Protein AF-A0A7C7NH13-F1 (afdb_monomer_lite)

pLDDT: mean 72.32, std 19.92, range [36.5, 97.0]

Radius of gyration: 30.55 Å; chains: 1; bounding box: 67×78×53 Å

Structure (mmCIF, N/CA/C/O backbone):
data_AF-A0A7C7NH13-F1
#
_entry.id   AF-A0A7C7NH13-F1
#
loop_
_atom_site.group_PDB
_atom_site.id
_atom_site.type_symbol
_atom_site.label_atom_id
_atom_site.label_alt_id
_atom_site.label_comp_id
_atom_site.label_asym_id
_atom_site.label_entity_id
_atom_site.label_seq_id
_atom_site.pdbx_PDB_ins_code
_atom_site.Cartn_x
_atom_site.Cartn_y
_atom_site.Cartn_z
_atom_site.occupancy
_atom_site.B_iso_or_equiv
_atom_site.auth_seq_id
_atom_site.auth_comp_id
_atom_site.auth_asym_id
_atom_site.auth_atom_id
_atom_site.pdbx_PDB_model_num
ATOM 1 N N . GLY A 1 1 ? 11.346 10.036 10.350 1.00 88.94 1 GLY A N 1
ATOM 2 C CA . GLY A 1 1 ? 11.078 9.167 11.516 1.00 88.94 1 GLY A CA 1
ATOM 3 C C . GLY A 1 1 ? 9.656 9.292 12.042 1.00 88.94 1 GLY A C 1
ATOM 4 O O . GLY A 1 1 ? 8.893 8.341 11.939 1.00 88.94 1 GLY A O 1
ATOM 5 N N . TYR A 1 2 ? 9.277 10.450 12.593 1.00 95.44 2 TYR A N 1
ATOM 6 C CA . TYR A 1 2 ? 7.991 10.610 13.291 1.00 95.44 2 TYR A CA 1
ATOM 7 C C . TYR A 1 2 ? 6.755 10.335 12.416 1.00 95.44 2 TYR A C 1
ATOM 9 O O . TYR A 1 2 ? 5.862 9.599 12.828 1.00 95.44 2 TYR A O 1
ATOM 17 N N . MET A 1 3 ? 6.738 10.857 11.184 1.00 96.38 3 MET A N 1
ATOM 18 C CA . MET A 1 3 ? 5.646 10.627 10.229 1.00 96.38 3 MET A CA 1
ATOM 19 C C . MET A 1 3 ? 5.489 9.142 9.884 1.00 96.38 3 MET A C 1
ATOM 21 O O . MET A 1 3 ? 4.394 8.603 9.987 1.00 96.38 3 MET A O 1
ATOM 25 N N . GLN A 1 4 ? 6.594 8.465 9.559 1.00 96.12 4 GLN A N 1
ATOM 26 C CA . GLN A 1 4 ? 6.583 7.036 9.252 1.00 96.12 4 GLN A CA 1
ATOM 27 C C . GLN A 1 4 ? 6.022 6.220 10.422 1.00 96.12 4 GLN A C 1
ATOM 29 O O . GLN A 1 4 ? 5.165 5.377 10.209 1.00 96.12 4 GLN A O 1
ATOM 34 N N . ARG A 1 5 ? 6.426 6.505 11.668 1.00 96.75 5 ARG A N 1
ATOM 35 C CA . ARG A 1 5 ? 5.900 5.793 12.845 1.00 96.75 5 ARG A CA 1
ATOM 36 C C . ARG A 1 5 ? 4.403 6.020 13.054 1.00 96.75 5 ARG A C 1
ATOM 38 O O . ARG A 1 5 ? 3.702 5.097 13.448 1.00 96.75 5 ARG A O 1
ATOM 45 N N . ARG A 1 6 ? 3.905 7.228 12.768 1.00 97.00 6 ARG A N 1
ATOM 46 C CA . ARG A 1 6 ? 2.463 7.510 12.802 1.00 97.00 6 ARG A CA 1
ATOM 47 C C . ARG A 1 6 ? 1.699 6.705 11.755 1.00 97.00 6 ARG A C 1
ATOM 49 O O . ARG A 1 6 ? 0.663 6.144 12.086 1.00 97.00 6 ARG A O 1
ATOM 56 N N . LEU A 1 7 ? 2.225 6.630 10.533 1.00 94.38 7 LEU A N 1
ATOM 57 C CA . LEU A 1 7 ? 1.617 5.850 9.455 1.00 94.38 7 LEU A CA 1
ATOM 58 C C . LEU A 1 7 ? 1.656 4.349 9.755 1.00 94.38 7 LEU A C 1
ATOM 60 O O . LEU A 1 7 ? 0.635 3.689 9.614 1.00 94.38 7 LEU A O 1
ATOM 64 N N . ILE A 1 8 ? 2.784 3.839 10.257 1.00 94.50 8 ILE A N 1
ATOM 65 C CA . ILE A 1 8 ? 2.921 2.438 10.677 1.00 94.50 8 ILE A CA 1
ATOM 66 C C . ILE A 1 8 ? 1.864 2.101 11.728 1.00 94.50 8 ILE A C 1
ATOM 68 O O . ILE A 1 8 ? 1.069 1.198 11.510 1.00 94.50 8 ILE A O 1
ATOM 72 N N . ASN A 1 9 ? 1.780 2.871 12.817 1.00 92.62 9 ASN A N 1
ATOM 73 C CA . ASN A 1 9 ? 0.815 2.602 13.886 1.00 92.62 9 ASN A CA 1
ATOM 74 C C . ASN A 1 9 ? -0.650 2.677 13.419 1.00 92.62 9 ASN A C 1
ATOM 76 O O . ASN A 1 9 ? -1.509 2.047 14.025 1.00 92.62 9 ASN A O 1
ATOM 80 N N . ALA A 1 10 ? -0.952 3.469 12.387 1.00 90.69 10 ALA A N 1
ATOM 81 C CA . ALA A 1 10 ? -2.298 3.571 11.827 1.00 90.69 10 ALA A CA 1
ATOM 82 C C . ALA A 1 10 ? -2.637 2.420 10.860 1.00 90.69 10 ALA A C 1
ATOM 84 O O . ALA A 1 10 ? -3.810 2.089 10.703 1.00 90.69 10 ALA A O 1
ATOM 85 N N . MET A 1 11 ? -1.630 1.837 10.201 1.00 91.06 11 MET A N 1
ATOM 86 C CA . MET A 1 11 ? -1.792 0.798 9.175 1.00 91.06 11 MET A CA 1
ATOM 87 C C . MET A 1 11 ? -1.552 -0.628 9.686 1.00 91.06 11 MET A C 1
ATOM 89 O O . MET A 1 11 ? -1.929 -1.570 8.999 1.00 91.06 11 MET A O 1
ATOM 93 N N . ASP A 1 12 ? -0.963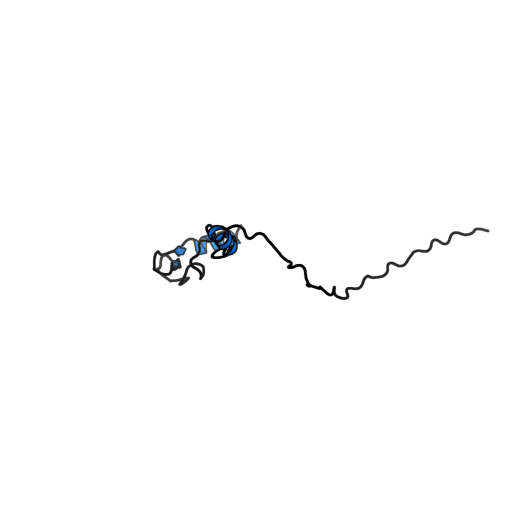 -0.793 10.872 1.00 93.62 12 ASP A N 1
ATOM 94 C CA . ASP A 1 12 ? -0.597 -2.091 11.467 1.00 93.62 12 ASP A CA 1
ATOM 95 C C . ASP A 1 12 ? -1.784 -3.064 11.602 1.00 93.62 12 ASP A C 1
ATOM 97 O O . ASP A 1 12 ? -1.638 -4.276 11.492 1.00 93.62 12 ASP A O 1
ATOM 101 N N . ASP A 1 13 ? -2.987 -2.521 11.780 1.00 92.94 13 ASP A N 1
ATOM 102 C CA . ASP A 1 13 ? -4.209 -3.299 11.988 1.00 92.94 13 ASP A CA 1
ATOM 103 C C . ASP A 1 13 ? -4.908 -3.738 10.685 1.00 92.94 13 ASP A C 1
ATOM 105 O O . ASP A 1 13 ? -5.969 -4.365 10.707 1.00 92.94 13 ASP A O 1
ATOM 109 N N . LEU A 1 14 ? -4.360 -3.372 9.523 1.00 91.75 14 LEU A N 1
ATOM 110 C CA . LEU A 1 14 ? -4.962 -3.676 8.228 1.00 91.75 14 LEU A CA 1
ATOM 111 C C . LEU A 1 14 ? -4.525 -5.052 7.728 1.00 91.75 14 LEU A C 1
ATOM 113 O O . LEU A 1 14 ? -3.335 -5.351 7.619 1.00 91.75 14 LEU A O 1
ATOM 117 N N . LYS A 1 15 ? -5.499 -5.882 7.343 1.00 91.50 15 LYS A N 1
ATOM 118 C CA . LYS A 1 15 ? -5.253 -7.226 6.813 1.00 91.50 15 LYS A CA 1
ATOM 119 C C . LYS A 1 15 ? -6.043 -7.494 5.538 1.00 91.50 15 LYS A C 1
ATOM 121 O O . LYS A 1 15 ? -7.195 -7.085 5.405 1.00 91.50 15 LYS A O 1
ATOM 126 N N . VAL A 1 16 ? -5.423 -8.237 4.621 1.00 91.06 16 VAL A N 1
ATOM 127 C CA . VAL A 1 16 ? -6.074 -8.765 3.415 1.00 91.06 16 VAL A CA 1
ATOM 128 C C . VAL A 1 16 ? -6.827 -10.045 3.766 1.00 91.06 16 VAL A C 1
ATOM 130 O O . VAL A 1 16 ? -6.245 -11.011 4.275 1.00 91.06 16 VAL A O 1
ATOM 133 N N . PHE A 1 17 ? -8.124 -10.061 3.483 1.00 89.19 17 PHE A N 1
ATOM 134 C CA . PHE A 1 17 ? -8.975 -11.229 3.659 1.00 89.19 17 PHE A CA 1
ATOM 135 C C . PHE A 1 17 ? -9.020 -12.046 2.373 1.00 89.19 17 PHE A C 1
ATOM 137 O O . PHE A 1 17 ? -9.036 -11.510 1.271 1.00 89.19 17 PHE A O 1
ATOM 144 N N . ARG A 1 18 ? -9.055 -13.374 2.510 1.00 83.44 18 ARG A N 1
ATOM 145 C CA . ARG A 1 18 ? -9.195 -14.299 1.376 1.00 83.44 18 ARG A CA 1
ATOM 146 C C . ARG A 1 18 ? -10.663 -14.452 0.983 1.00 83.44 18 ARG A C 1
ATOM 148 O O . ARG A 1 18 ? -11.213 -15.547 1.042 1.00 83.44 18 ARG A O 1
ATOM 155 N N . ASP A 1 19 ? -11.300 -13.341 0.636 1.00 85.38 19 ASP A N 1
ATOM 156 C CA . ASP A 1 19 ? -12.571 -13.351 -0.081 1.00 85.38 19 ASP A CA 1
ATOM 157 C C . ASP A 1 19 ? -12.325 -13.264 -1.597 1.00 85.38 19 ASP A C 1
ATOM 159 O O . ASP A 1 19 ? -11.187 -13.144 -2.052 1.00 85.38 19 ASP A O 1
ATOM 163 N N . GLY A 1 20 ? -13.387 -13.362 -2.401 1.00 80.56 20 GLY A N 1
ATOM 164 C CA . GLY A 1 20 ? -13.258 -13.380 -3.862 1.00 80.56 20 GLY A CA 1
ATOM 165 C C . GLY A 1 20 ? -12.594 -12.132 -4.462 1.00 80.56 20 GLY A C 1
ATOM 166 O O . GLY A 1 20 ? -12.084 -12.212 -5.574 1.00 80.56 20 GLY A O 1
ATOM 167 N N . LYS A 1 21 ? -12.583 -10.996 -3.746 1.00 79.38 21 LYS A N 1
ATOM 168 C CA . LYS A 1 21 ? -12.005 -9.723 -4.211 1.00 79.38 21 LYS A CA 1
ATOM 169 C C . LYS A 1 21 ? -10.754 -9.284 -3.441 1.00 79.38 21 LYS A C 1
ATOM 171 O O . LYS A 1 21 ? -10.238 -8.207 -3.719 1.00 79.38 21 LYS A O 1
ATOM 176 N N . LEU A 1 22 ? -10.239 -10.104 -2.521 1.00 87.38 22 LEU A N 1
ATOM 177 C CA . LEU A 1 22 ? -9.106 -9.770 -1.652 1.00 87.38 22 LEU A CA 1
ATOM 178 C C . LEU A 1 22 ? -9.317 -8.440 -0.902 1.00 87.38 22 LEU A C 1
ATOM 180 O O . LEU A 1 22 ? -8.497 -7.530 -0.996 1.00 87.38 22 LEU A O 1
ATOM 184 N N . SER A 1 23 ? -10.435 -8.286 -0.189 1.00 91.25 23 SER A N 1
ATOM 185 C CA . SER A 1 23 ? -10.732 -7.036 0.527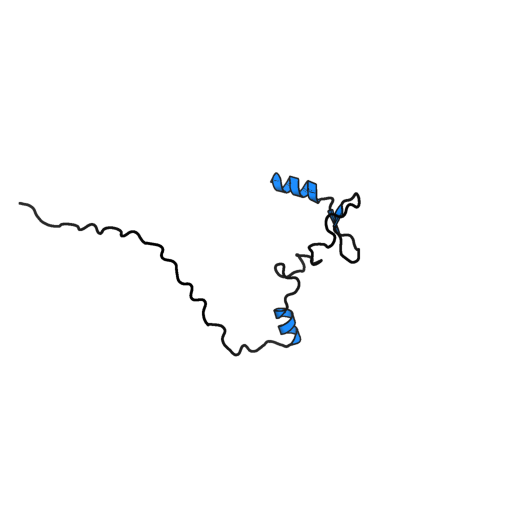 1.00 91.25 23 SER A CA 1
ATOM 186 C C . SER A 1 23 ? -9.760 -6.763 1.683 1.00 91.25 23 SER A C 1
ATOM 188 O O . SER A 1 23 ? -9.283 -7.680 2.361 1.00 91.25 23 SER A O 1
ATOM 190 N N . VAL A 1 24 ? -9.480 -5.481 1.932 1.00 92.12 24 VAL A N 1
ATOM 191 C CA . VAL A 1 24 ? -8.671 -5.028 3.075 1.00 92.12 24 VAL A CA 1
ATOM 192 C C . VAL A 1 24 ? -9.603 -4.585 4.188 1.00 92.12 24 VAL A C 1
ATOM 194 O O . VAL A 1 24 ? -10.432 -3.686 3.995 1.00 92.12 24 VAL A O 1
ATOM 197 N N . ARG A 1 25 ? -9.452 -5.195 5.365 1.00 94.12 25 ARG A N 1
ATOM 198 C CA . ARG A 1 25 ? -10.270 -4.887 6.541 1.00 94.12 25 ARG A CA 1
ATOM 199 C C . ARG A 1 25 ? -9.406 -4.647 7.771 1.00 94.12 25 ARG A C 1
ATOM 201 O O . ARG A 1 25 ? -8.284 -5.139 7.865 1.00 94.12 25 ARG A O 1
ATOM 208 N N . ASN A 1 26 ? -9.957 -3.868 8.690 1.00 92.75 26 ASN A N 1
ATOM 209 C CA . ASN A 1 26 ? -9.428 -3.648 10.036 1.00 92.75 26 ASN A CA 1
ATOM 210 C C . ASN A 1 26 ? -9.842 -4.814 10.971 1.00 92.75 26 ASN A C 1
ATOM 212 O O . ASN A 1 26 ? -10.755 -5.573 10.632 1.00 92.75 26 ASN A O 1
ATOM 216 N N . THR A 1 27 ? -9.239 -4.950 12.157 1.00 90.00 27 THR A N 1
ATOM 217 C CA . THR A 1 27 ? -9.617 -5.963 13.166 1.00 90.00 27 THR A CA 1
ATOM 218 C C . THR A 1 27 ? -11.074 -5.857 13.641 1.00 90.00 27 THR A C 1
ATOM 220 O O . THR A 1 27 ? -11.669 -6.857 14.033 1.00 90.00 27 THR A O 1
ATOM 223 N N . ALA A 1 28 ? -11.701 -4.681 13.534 1.00 91.25 28 ALA A N 1
ATOM 224 C CA . ALA A 1 28 ? -13.136 -4.485 13.766 1.00 91.25 28 ALA A CA 1
ATOM 225 C C . ALA A 1 28 ? -14.034 -4.891 12.569 1.00 91.25 28 ALA A C 1
ATOM 227 O O . ALA A 1 28 ? -15.187 -4.468 12.505 1.00 91.25 28 ALA A O 1
ATOM 228 N N . ASP A 1 29 ? -13.492 -5.635 11.596 1.00 87.50 29 ASP A N 1
ATOM 229 C CA . ASP A 1 29 ? -14.138 -6.103 10.353 1.00 87.50 29 ASP A CA 1
ATOM 230 C C . ASP A 1 29 ? -14.734 -4.981 9.477 1.00 87.50 29 ASP A C 1
ATOM 232 O O . ASP A 1 29 ? -15.591 -5.194 8.619 1.00 87.50 29 ASP A O 1
ATOM 236 N N . ARG A 1 30 ? -14.255 -3.745 9.658 1.00 91.25 30 ARG A N 1
ATOM 237 C CA . ARG A 1 30 ? -14.603 -2.628 8.773 1.00 91.25 30 ARG A CA 1
ATOM 238 C C . ARG A 1 30 ? -13.807 -2.729 7.481 1.00 91.25 30 ARG A C 1
ATOM 240 O O . ARG A 1 30 ? -12.578 -2.801 7.516 1.00 91.25 30 ARG A O 1
ATOM 247 N N . ILE A 1 31 ? -14.513 -2.679 6.354 1.00 91.19 31 ILE A N 1
ATOM 248 C CA . ILE A 1 31 ? -13.920 -2.682 5.014 1.00 91.19 31 ILE A CA 1
ATOM 249 C C . ILE A 1 31 ? -13.319 -1.304 4.734 1.00 91.19 31 ILE A C 1
ATOM 251 O O . ILE A 1 31 ? -14.030 -0.300 4.746 1.00 91.19 31 ILE A O 1
ATOM 255 N N . ILE A 1 32 ? -12.011 -1.271 4.477 1.00 91.50 32 ILE A N 1
ATOM 256 C CA . ILE A 1 32 ? -11.277 -0.059 4.088 1.00 91.50 32 ILE A CA 1
ATOM 257 C C . ILE A 1 32 ? -11.127 0.002 2.566 1.00 91.50 32 ILE A C 1
ATOM 259 O O . ILE A 1 32 ? -11.264 1.068 1.974 1.00 91.50 32 ILE A O 1
ATOM 263 N N . GLN A 1 33 ? -10.892 -1.151 1.929 1.00 91.56 33 GLN A N 1
ATOM 264 C CA . GLN A 1 33 ? -10.865 -1.302 0.474 1.00 91.56 33 GLN A CA 1
ATOM 265 C C . GLN A 1 33 ? -11.636 -2.557 0.066 1.00 91.56 33 GLN A C 1
ATOM 267 O O . GLN A 1 33 ? -11.426 -3.632 0.631 1.00 91.56 33 GLN A O 1
ATOM 272 N N . 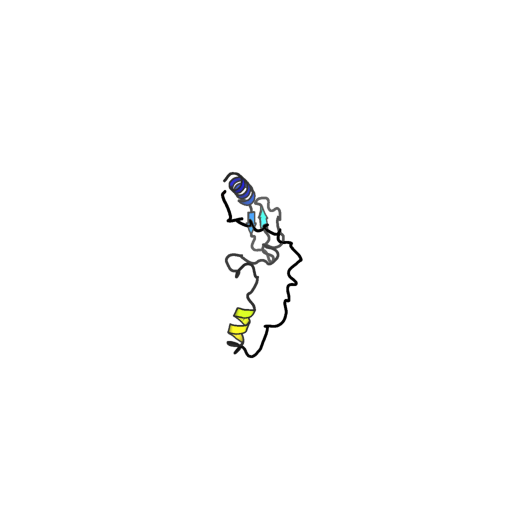PHE A 1 34 ? -12.507 -2.434 -0.937 1.00 90.12 34 PHE A N 1
ATOM 273 C CA . PHE A 1 34 ? -13.277 -3.566 -1.468 1.00 90.12 34 PHE A CA 1
ATOM 274 C C . PHE A 1 34 ? -12.422 -4.553 -2.265 1.00 90.12 34 PHE A C 1
ATOM 276 O O . PHE A 1 34 ? -12.737 -5.740 -2.295 1.00 90.12 34 PHE A O 1
ATOM 283 N N . GLN A 1 35 ? -11.364 -4.057 -2.903 1.00 89.12 35 GLN A N 1
ATOM 284 C CA . GLN A 1 35 ? -10.410 -4.838 -3.673 1.00 89.12 35 GLN A CA 1
ATOM 285 C C . GLN A 1 35 ? -9.011 -4.303 -3.379 1.00 89.12 35 GLN A C 1
ATOM 287 O O . GLN A 1 35 ? -8.784 -3.097 -3.490 1.00 89.12 35 GLN A O 1
ATOM 292 N N . TYR A 1 36 ? -8.101 -5.180 -2.956 1.00 88.75 36 TYR A N 1
ATOM 293 C CA . TYR A 1 36 ? -6.714 -4.812 -2.679 1.00 88.75 36 TYR A CA 1
ATOM 294 C C . TYR A 1 36 ? -6.078 -4.153 -3.906 1.00 88.75 36 TYR A C 1
ATOM 296 O O . TYR A 1 36 ? -6.106 -4.742 -4.978 1.00 88.75 36 TYR A O 1
ATOM 304 N N . GLY A 1 37 ? -5.539 -2.941 -3.766 1.00 86.12 37 GLY A N 1
ATOM 305 C CA . GLY A 1 37 ? -4.831 -2.257 -4.859 1.00 86.12 37 GLY A CA 1
ATOM 306 C C . GLY A 1 37 ? -5.689 -1.890 -6.078 1.00 86.12 37 GLY A C 1
ATOM 307 O O . GLY A 1 37 ? -5.131 -1.490 -7.088 1.00 86.12 37 GLY A O 1
ATOM 308 N N . GLU A 1 38 ? -7.020 -2.028 -6.002 1.00 84.38 38 GLU A N 1
ATOM 309 C CA . GLU A 1 38 ? -7.979 -1.941 -7.127 1.00 84.38 38 GLU A CA 1
ATOM 310 C C . GLU A 1 38 ? -7.831 -3.038 -8.200 1.00 84.38 38 GLU A C 1
ATOM 312 O O . GLU A 1 38 ? -8.825 -3.434 -8.808 1.00 84.38 38 GLU A O 1
ATOM 317 N N . ASP A 1 39 ? -6.633 -3.593 -8.371 1.00 83.94 39 ASP A N 1
ATOM 318 C CA . ASP A 1 39 ? -6.293 -4.642 -9.333 1.00 83.94 39 ASP A CA 1
ATOM 319 C C . ASP A 1 39 ? -6.081 -6.031 -8.694 1.00 83.94 39 ASP A C 1
ATOM 321 O O . ASP A 1 39 ? -6.088 -7.051 -9.386 1.00 83.94 39 ASP A O 1
ATOM 325 N N . GLY A 1 40 ? -5.948 -6.106 -7.368 1.00 81.94 40 GLY A N 1
ATOM 326 C CA . GLY A 1 40 ? -5.670 -7.334 -6.622 1.00 81.94 40 GLY A CA 1
ATOM 327 C C . GLY A 1 40 ? -4.217 -7.801 -6.711 1.00 81.94 40 GLY A C 1
ATOM 328 O O . GLY A 1 40 ? -3.942 -8.963 -6.397 1.00 81.94 40 GLY A O 1
ATOM 329 N N . ILE A 1 41 ? -3.295 -6.945 -7.158 1.00 82.75 41 ILE A N 1
ATOM 330 C CA . ILE A 1 41 ? -1.944 -7.357 -7.539 1.00 82.75 41 ILE A CA 1
ATOM 331 C C . ILE A 1 41 ? -0.952 -7.015 -6.442 1.00 82.75 41 ILE A C 1
ATOM 333 O O . ILE A 1 41 ? -0.863 -5.897 -5.949 1.00 82.75 41 ILE A O 1
ATOM 337 N N . ASP A 1 42 ? -0.170 -8.018 -6.061 1.00 83.44 42 ASP A N 1
ATOM 338 C CA . ASP A 1 42 ? 0.926 -7.841 -5.123 1.00 83.44 42 ASP A CA 1
ATOM 339 C C . ASP A 1 42 ? 2.074 -7.081 -5.817 1.00 83.44 42 ASP A C 1
ATOM 341 O O . ASP A 1 42 ? 2.661 -7.613 -6.769 1.00 83.44 42 ASP A O 1
ATOM 345 N N . PRO A 1 43 ? 2.438 -5.870 -5.354 1.00 82.88 43 PRO A N 1
ATOM 346 C CA . PRO A 1 43 ? 3.486 -5.066 -5.977 1.00 82.88 43 PRO A CA 1
ATOM 347 C C . PRO A 1 43 ? 4.853 -5.759 -5.960 1.00 82.88 43 PRO A C 1
ATOM 349 O O . PRO A 1 43 ? 5.683 -5.477 -6.818 1.00 82.88 43 PRO A O 1
ATOM 352 N N . THR A 1 44 ? 5.092 -6.697 -5.033 1.00 83.62 44 THR A N 1
ATOM 353 C CA . THR A 1 44 ? 6.340 -7.482 -4.995 1.00 83.62 44 THR A CA 1
ATOM 354 C C . THR A 1 44 ? 6.405 -8.551 -6.086 1.00 83.62 44 THR A C 1
ATOM 356 O O . THR A 1 44 ? 7.487 -9.018 -6.438 1.00 83.62 44 THR A O 1
ATOM 359 N N . ARG A 1 45 ? 5.245 -8.939 -6.632 1.00 79.81 45 ARG A N 1
ATOM 360 C CA . ARG A 1 45 ? 5.105 -9.921 -7.716 1.00 79.81 45 ARG A CA 1
ATOM 361 C C . ARG A 1 45 ? 4.842 -9.272 -9.075 1.00 79.81 45 ARG A C 1
ATOM 363 O O . ARG A 1 45 ? 4.951 -9.950 -10.095 1.00 79.81 45 ARG A O 1
ATOM 370 N N . SER A 1 46 ? 4.483 -7.992 -9.084 1.00 78.06 46 SER A N 1
ATOM 371 C CA . SER A 1 46 ? 4.325 -7.165 -10.278 1.00 78.06 46 SER A CA 1
ATOM 372 C C . SER A 1 46 ? 5.682 -6.704 -10.819 1.00 78.06 46 SER A C 1
ATOM 374 O O . SER A 1 46 ? 6.659 -6.561 -10.083 1.00 78.06 46 SER A O 1
ATOM 376 N N . VAL A 1 47 ? 5.742 -6.435 -12.126 1.00 75.25 47 VAL A N 1
ATOM 377 C CA . VAL A 1 47 ? 6.893 -5.777 -12.749 1.00 75.25 47 VAL A CA 1
ATOM 378 C C . VAL A 1 47 ? 6.608 -4.279 -12.810 1.00 75.25 47 VAL A C 1
ATOM 380 O O . VAL A 1 47 ? 5.808 -3.829 -13.625 1.00 75.25 47 VAL A O 1
ATOM 383 N N . HIS A 1 48 ? 7.274 -3.507 -11.950 1.00 73.56 48 HIS A N 1
ATOM 384 C CA . HIS A 1 48 ? 7.238 -2.036 -11.948 1.00 73.56 48 HIS A CA 1
ATOM 385 C C . HIS A 1 48 ? 5.831 -1.414 -11.794 1.00 73.56 48 HIS A C 1
ATOM 387 O O . HIS A 1 48 ? 5.569 -0.332 -12.311 1.00 73.56 48 HIS A O 1
ATOM 393 N N . GLY A 1 49 ? 4.915 -2.093 -11.095 1.00 66.81 49 GLY A N 1
ATOM 394 C CA . GLY A 1 49 ? 3.541 -1.619 -10.887 1.00 66.81 49 GLY A CA 1
ATOM 395 C C . GLY A 1 49 ? 2.592 -1.907 -12.053 1.00 66.81 49 GLY A C 1
ATOM 396 O O . GLY A 1 49 ? 1.412 -1.585 -11.962 1.00 66.81 49 GLY A O 1
ATOM 397 N N . ALA A 1 50 ? 3.069 -2.538 -13.132 1.00 71.50 50 ALA A N 1
ATOM 398 C CA . ALA A 1 50 ? 2.198 -3.035 -14.185 1.00 71.50 50 ALA A CA 1
ATOM 399 C C . ALA A 1 50 ? 1.594 -4.391 -13.772 1.00 71.50 50 ALA A C 1
ATOM 401 O O . ALA A 1 50 ? 2.335 -5.280 -13.326 1.00 71.50 50 ALA A O 1
ATOM 402 N N . PRO A 1 51 ? 0.279 -4.598 -13.966 1.00 70.38 51 PRO A N 1
ATOM 403 C CA . PRO A 1 51 ? -0.389 -5.856 -13.656 1.00 70.38 51 PRO A CA 1
ATOM 404 C C . PRO A 1 51 ? 0.285 -7.080 -14.269 1.00 70.38 51 PRO A C 1
ATOM 406 O O . PRO A 1 51 ? 0.462 -8.121 -13.638 1.00 70.38 51 PRO A O 1
ATOM 409 N N . VAL A 1 52 ? 0.647 -6.932 -15.542 1.00 75.25 52 VAL A N 1
ATOM 410 C CA . VAL A 1 52 ? 1.163 -7.977 -16.410 1.00 75.25 52 VAL A CA 1
ATOM 411 C C . VAL A 1 52 ? 2.052 -7.304 -17.451 1.00 75.25 52 VAL A C 1
ATOM 413 O O . VAL A 1 52 ? 1.638 -6.336 -18.085 1.00 75.25 52 VAL A O 1
ATOM 416 N N . ASN 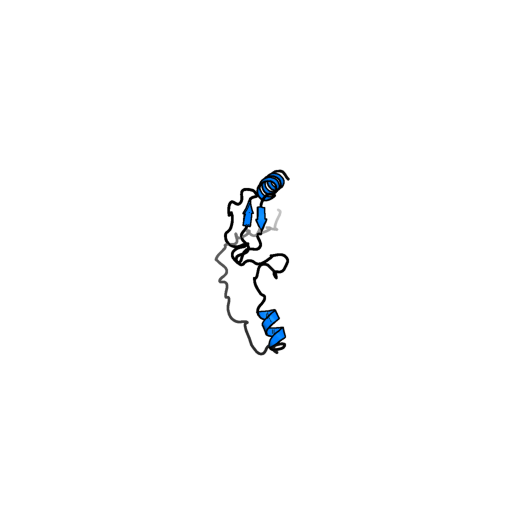A 1 53 ? 3.262 -7.824 -17.657 1.00 78.12 53 ASN A N 1
ATOM 417 C CA . ASN A 1 53 ? 4.110 -7.393 -18.764 1.00 78.12 53 ASN A CA 1
ATOM 418 C C . ASN A 1 53 ? 3.743 -8.198 -20.021 1.00 78.12 53 ASN A C 1
ATOM 420 O O . ASN A 1 53 ? 4.156 -9.350 -20.177 1.00 78.12 53 ASN A O 1
ATOM 424 N N . VAL A 1 54 ? 2.919 -7.599 -20.881 1.00 81.44 54 VAL A N 1
ATOM 425 C CA . VAL A 1 54 ? 2.433 -8.218 -22.123 1.00 81.44 54 VAL A CA 1
ATOM 426 C C . VAL A 1 54 ? 3.542 -8.461 -23.138 1.00 81.44 54 VAL A C 1
ATOM 428 O O . VAL A 1 54 ? 3.479 -9.479 -23.816 1.00 81.44 54 VAL A O 1
ATOM 431 N N . ASP A 1 55 ? 4.568 -7.613 -23.200 1.00 81.00 55 ASP A N 1
ATOM 432 C CA . ASP A 1 55 ? 5.673 -7.766 -24.154 1.00 81.00 55 ASP A CA 1
ATOM 433 C C . ASP A 1 55 ? 6.489 -9.021 -23.838 1.00 81.00 55 ASP A C 1
ATOM 435 O O . ASP A 1 55 ? 6.704 -9.869 -24.699 1.00 81.00 55 ASP A O 1
ATOM 439 N N . VAL A 1 56 ? 6.817 -9.230 -22.558 1.00 81.25 56 VAL A N 1
ATOM 440 C CA . VAL A 1 56 ? 7.526 -10.438 -22.104 1.00 81.25 56 VAL A CA 1
ATOM 441 C C . VAL A 1 56 ? 6.706 -11.702 -22.362 1.00 81.25 56 VAL A C 1
ATOM 443 O O . VAL A 1 56 ? 7.265 -12.756 -22.666 1.00 81.25 56 VAL A O 1
ATOM 446 N N . ILE A 1 57 ? 5.382 -11.637 -22.206 1.00 82.06 57 ILE A N 1
ATOM 447 C CA . ILE A 1 57 ? 4.509 -12.783 -22.487 1.00 82.06 57 ILE A CA 1
ATOM 448 C C . ILE A 1 57 ? 4.411 -13.020 -23.994 1.00 82.06 57 ILE A C 1
ATOM 450 O O . ILE A 1 57 ? 4.511 -14.167 -24.427 1.00 82.06 57 ILE A O 1
ATOM 454 N N . ALA A 1 58 ? 4.255 -11.962 -24.788 1.00 82.88 58 ALA A N 1
ATOM 455 C CA . ALA A 1 58 ? 4.189 -12.041 -26.239 1.00 82.88 58 ALA A CA 1
ATOM 456 C C . ALA A 1 58 ? 5.480 -12.628 -26.813 1.00 82.88 58 ALA A C 1
ATOM 458 O O . ALA A 1 58 ? 5.402 -13.557 -27.607 1.00 82.88 58 ALA A O 1
ATOM 459 N N . ASP A 1 59 ? 6.645 -12.188 -26.344 1.00 84.38 59 ASP A N 1
ATOM 460 C CA . ASP A 1 59 ? 7.942 -12.709 -26.785 1.00 84.38 59 ASP A CA 1
ATOM 461 C C . ASP A 1 59 ? 8.153 -14.172 -26.366 1.00 84.38 59 ASP A C 1
ATOM 463 O O . ASP A 1 59 ? 8.702 -14.969 -27.127 1.00 84.38 59 ASP A O 1
ATOM 467 N N . LYS A 1 60 ? 7.673 -14.571 -25.177 1.00 81.19 60 LYS A N 1
ATOM 468 C CA . LYS A 1 60 ? 7.726 -15.974 -24.724 1.00 81.19 60 LYS A CA 1
ATOM 469 C C . LYS A 1 60 ? 6.817 -16.903 -25.527 1.00 81.19 60 LYS A C 1
ATOM 471 O O . LYS A 1 60 ? 7.165 -18.067 -25.702 1.00 81.19 60 LYS A O 1
ATOM 476 N N . VAL A 1 61 ? 5.643 -16.427 -25.943 1.00 85.69 61 VAL A N 1
ATOM 477 C CA . VAL A 1 61 ? 4.634 -17.244 -26.641 1.00 85.69 61 VAL A CA 1
ATOM 478 C C . VAL A 1 61 ? 4.863 -17.253 -28.152 1.00 85.69 61 VAL A C 1
ATOM 480 O O . VAL A 1 61 ? 4.733 -18.300 -28.779 1.00 85.69 61 VAL A O 1
ATOM 483 N N . LEU A 1 62 ? 5.190 -16.100 -28.736 1.00 82.19 62 LEU A N 1
ATOM 484 C CA . LEU A 1 62 ? 5.340 -15.908 -30.179 1.00 82.19 62 LEU A CA 1
ATOM 485 C C . LEU A 1 62 ? 6.785 -16.128 -30.663 1.00 82.19 62 LEU A C 1
ATOM 487 O O . LEU A 1 62 ? 6.998 -16.336 -31.854 1.00 82.19 62 LEU A O 1
ATOM 491 N N . GLY A 1 63 ? 7.762 -16.122 -29.751 1.00 74.69 63 GLY A N 1
ATOM 492 C CA . GLY A 1 63 ? 9.186 -16.101 -30.077 1.00 74.69 63 GLY A CA 1
ATOM 493 C C . GLY A 1 63 ? 9.698 -14.673 -30.310 1.00 74.69 63 GLY A C 1
ATOM 494 O O . GLY A 1 63 ? 8.894 -13.757 -30.510 1.00 74.69 63 GLY A O 1
ATOM 495 N N . PRO A 1 64 ? 11.027 -14.453 -30.262 1.00 69.62 64 PRO A N 1
ATOM 496 C CA . PRO A 1 64 ? 11.609 -13.135 -30.479 1.00 69.62 64 PRO A CA 1
ATOM 497 C C . PRO A 1 64 ? 11.203 -12.622 -31.860 1.00 69.62 64 PRO A C 1
ATOM 499 O O . PRO A 1 64 ? 11.489 -13.247 -32.881 1.00 69.62 64 PRO A O 1
ATOM 502 N N . LYS A 1 65 ? 10.514 -11.480 -31.889 1.00 61.12 65 LYS A N 1
ATOM 503 C CA . LYS A 1 65 ? 10.271 -10.755 -33.132 1.00 61.12 65 LYS A CA 1
ATOM 504 C C . LYS A 1 65 ? 11.605 -10.194 -33.607 1.00 61.12 65 LYS A C 1
ATOM 506 O O . LYS A 1 65 ? 12.140 -9.278 -32.986 1.00 61.12 65 LYS A O 1
ATOM 511 N N . ASP A 1 66 ? 12.122 -10.717 -34.713 1.00 60.97 66 ASP A N 1
ATOM 512 C CA . ASP A 1 66 ? 13.159 -10.028 -35.472 1.00 60.97 66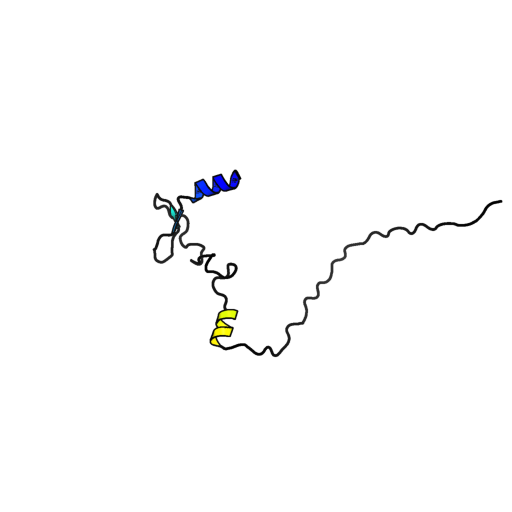 ASP A CA 1
ATOM 513 C C . ASP A 1 66 ? 12.608 -8.649 -35.858 1.00 60.97 66 ASP A C 1
ATOM 515 O O . ASP A 1 66 ? 11.630 -8.524 -36.598 1.00 60.97 66 ASP A O 1
ATOM 519 N N . VAL A 1 67 ? 13.179 -7.602 -35.264 1.00 59.94 67 VAL A N 1
ATOM 520 C CA . VAL A 1 67 ? 12.729 -6.221 -35.438 1.00 59.94 67 VAL A CA 1
ATOM 521 C C . VAL A 1 67 ? 13.089 -5.768 -36.849 1.00 59.94 67 VAL A C 1
ATOM 523 O O . VAL A 1 67 ? 14.173 -5.241 -37.089 1.00 59.94 67 VAL A O 1
ATOM 526 N N . THR A 1 68 ? 12.173 -5.940 -37.798 1.00 59.38 68 THR A N 1
ATOM 527 C CA . THR A 1 68 ? 12.162 -5.126 -39.012 1.00 59.38 68 THR A CA 1
ATOM 528 C C . THR A 1 68 ? 11.209 -3.950 -38.816 1.00 59.38 68 THR A C 1
ATOM 530 O O . THR A 1 68 ? 9.995 -4.134 -38.736 1.00 59.38 68 THR A O 1
ATOM 533 N N . THR A 1 69 ? 11.811 -2.756 -38.819 1.00 54.09 69 THR A N 1
ATOM 534 C CA . THR A 1 69 ? 11.264 -1.484 -39.328 1.00 54.09 69 THR A CA 1
ATOM 535 C C . THR A 1 69 ? 10.735 -0.456 -38.306 1.00 54.09 69 THR A C 1
ATOM 537 O O . THR A 1 69 ? 9.661 -0.579 -37.730 1.00 54.09 69 THR A O 1
ATOM 540 N N . ASP A 1 70 ? 11.555 0.594 -38.160 1.00 53.28 70 ASP A N 1
ATOM 541 C CA . ASP A 1 70 ? 11.279 2.039 -38.062 1.00 53.28 70 ASP A CA 1
ATOM 542 C C . ASP A 1 70 ? 10.167 2.587 -37.150 1.00 53.28 70 ASP A C 1
ATOM 544 O O . ASP A 1 70 ? 9.028 2.784 -37.559 1.00 53.28 70 ASP A O 1
ATOM 548 N N . TYR A 1 71 ? 10.583 3.058 -35.967 1.00 49.19 71 TYR A N 1
ATOM 549 C CA . TYR A 1 71 ? 9.875 4.061 -35.150 1.00 49.19 71 TYR A CA 1
ATOM 550 C C . TYR A 1 71 ? 10.821 5.193 -34.702 1.00 49.19 71 TYR A C 1
ATOM 552 O O . TYR A 1 71 ? 10.852 5.605 -33.545 1.00 49.19 71 TYR A O 1
ATOM 560 N N . ARG A 1 72 ? 11.627 5.722 -35.630 1.00 48.00 72 ARG A N 1
ATOM 561 C CA . ARG A 1 72 ? 12.248 7.048 -35.477 1.00 48.00 72 ARG A CA 1
ATOM 562 C C . ARG A 1 72 ? 11.592 8.017 -36.448 1.00 48.00 72 ARG A C 1
ATOM 564 O O . ARG A 1 72 ? 12.154 8.326 -37.494 1.00 48.00 72 ARG A O 1
ATOM 571 N N . LYS A 1 73 ? 10.403 8.513 -36.113 1.00 36.50 73 LYS A N 1
ATOM 572 C CA . LYS A 1 73 ? 9.918 9.748 -36.729 1.00 36.50 73 LYS A CA 1
ATOM 573 C C . LYS A 1 73 ? 9.078 10.559 -35.749 1.00 36.50 73 LYS A C 1
ATOM 575 O O . LYS A 1 73 ? 8.098 10.061 -35.209 1.00 36.50 73 LYS A O 1
ATOM 580 N N . SER A 1 74 ? 9.533 11.800 -35.575 1.00 40.09 74 SER A N 1
ATOM 581 C CA . SER A 1 74 ? 8.818 12.987 -35.096 1.00 40.09 74 SER A CA 1
ATOM 582 C C . SER A 1 74 ? 8.228 12.946 -33.684 1.00 40.09 74 SER A C 1
ATOM 584 O O . SER A 1 74 ? 7.037 12.724 -33.499 1.00 40.09 74 SER A O 1
ATOM 586 N N . PHE A 1 75 ? 9.058 13.314 -32.708 1.00 43.53 75 PHE A N 1
ATOM 587 C CA . PHE A 1 75 ? 8.673 14.362 -31.763 1.00 43.53 75 PHE A CA 1
ATOM 588 C C . PHE A 1 75 ? 9.636 15.528 -31.995 1.00 43.53 75 PHE A C 1
ATOM 590 O O . PHE A 1 75 ? 10.739 15.559 -31.456 1.00 43.53 75 PHE A O 1
ATOM 597 N N . GLU A 1 76 ? 9.251 16.434 -32.893 1.00 42.34 76 GLU A N 1
ATOM 598 C CA . GLU A 1 76 ? 9.798 17.787 -32.903 1.00 42.34 76 GLU A CA 1
ATOM 599 C C . GLU A 1 76 ? 9.334 18.433 -31.596 1.00 42.34 76 GLU A C 1
ATOM 601 O O . GLU A 1 76 ? 8.138 18.618 -31.374 1.00 42.34 76 GLU A O 1
ATOM 606 N N . ARG A 1 77 ? 10.273 18.688 -30.687 1.00 45.94 77 ARG A N 1
ATOM 607 C CA . ARG A 1 77 ? 10.062 19.660 -29.624 1.00 45.94 77 ARG A CA 1
ATOM 608 C C . ARG A 1 77 ? 10.524 20.983 -30.211 1.00 45.94 77 ARG A C 1
ATOM 610 O O . ARG A 1 77 ? 11.724 21.177 -30.377 1.00 45.94 77 ARG A O 1
ATOM 617 N N . GLU A 1 78 ? 9.574 21.837 -30.584 1.00 43.38 78 GLU A N 1
ATOM 618 C CA . GLU A 1 78 ? 9.842 23.270 -30.670 1.00 43.38 78 GLU A CA 1
ATOM 619 C C . GLU A 1 78 ? 10.382 23.670 -29.293 1.00 43.38 78 GLU A C 1
ATOM 621 O O . GLU A 1 78 ? 9.683 23.560 -28.285 1.00 43.38 78 GLU A O 1
ATOM 626 N N . GLU A 1 79 ? 11.681 23.959 -29.220 1.00 47.12 79 GLU A N 1
ATOM 627 C CA . GLU A 1 79 ? 12.269 24.512 -28.011 1.00 47.12 79 GLU A CA 1
ATOM 628 C C . GLU A 1 79 ? 11.835 25.966 -27.925 1.00 47.12 79 GLU A C 1
ATOM 630 O O . GLU A 1 79 ? 12.188 26.805 -28.754 1.00 47.12 79 GLU A 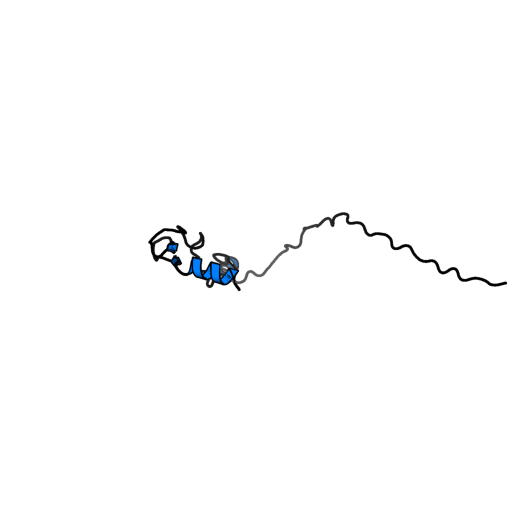O 1
ATOM 635 N N . ASP A 1 80 ? 10.989 26.181 -26.928 1.00 38.72 80 ASP A N 1
ATOM 636 C CA . ASP A 1 80 ? 10.460 27.446 -26.481 1.00 38.72 80 ASP A CA 1
ATOM 637 C C . ASP A 1 80 ? 11.547 28.528 -26.415 1.00 38.72 80 ASP A C 1
ATOM 639 O O . ASP A 1 80 ? 12.620 28.351 -25.837 1.00 38.72 80 ASP A O 1
ATOM 643 N N . ASP A 1 81 ? 11.189 29.669 -26.992 1.00 51.34 81 ASP A N 1
ATOM 644 C CA . ASP A 1 81 ? 11.763 30.996 -26.820 1.00 51.34 81 ASP A CA 1
ATOM 645 C C . ASP A 1 81 ? 12.108 31.275 -25.341 1.00 51.34 81 ASP A C 1
ATOM 647 O O . ASP A 1 81 ? 11.267 31.695 -24.544 1.00 51.34 81 ASP A O 1
ATOM 651 N N . SER A 1 82 ? 13.353 31.001 -24.942 1.00 44.34 82 SER A N 1
ATOM 652 C CA . SER A 1 82 ? 13.876 31.388 -23.632 1.00 44.34 82 SER A CA 1
ATOM 653 C C . SER A 1 82 ? 15.189 32.143 -23.807 1.00 44.34 82 SER A C 1
ATOM 655 O O . SER A 1 82 ? 16.243 31.556 -24.056 1.00 44.34 82 SER A O 1
ATOM 657 N N . GLY A 1 83 ? 15.075 33.469 -23.718 1.00 50.84 83 GLY A N 1
ATOM 658 C CA . GLY A 1 83 ? 16.125 34.442 -23.980 1.00 50.84 83 GLY A CA 1
ATOM 659 C C . GLY A 1 83 ? 17.419 34.234 -23.192 1.00 50.84 83 GLY A C 1
ATOM 660 O O . GLY A 1 83 ? 17.420 34.011 -21.981 1.00 50.84 83 GLY A O 1
ATOM 661 N N . GLY A 1 84 ? 18.532 34.383 -23.908 1.00 40.12 84 GLY A N 1
ATOM 662 C CA . GLY A 1 84 ? 19.851 34.616 -23.336 1.00 40.12 84 GLY A CA 1
ATOM 663 C C . GLY A 1 84 ? 20.119 36.117 -23.251 1.00 40.12 84 GLY A C 1
ATOM 664 O O . GLY A 1 84 ? 19.967 36.832 -24.238 1.00 40.12 84 GLY A O 1
ATOM 665 N N . TYR A 1 85 ? 20.497 36.597 -22.068 1.00 44.41 85 TYR A N 1
ATOM 666 C CA . TYR A 1 85 ? 21.039 37.941 -21.880 1.00 44.41 85 TYR A CA 1
ATOM 667 C C . TYR A 1 85 ? 22.399 38.041 -22.589 1.00 44.41 85 TYR A C 1
ATOM 669 O O . TYR A 1 85 ? 23.240 37.162 -22.408 1.00 44.41 85 TYR A O 1
ATOM 677 N N . GLU A 1 86 ? 22.621 39.093 -23.380 1.00 42.44 86 GLU A N 1
ATOM 678 C CA . GLU A 1 86 ? 23.935 39.371 -23.968 1.00 42.44 86 GLU A CA 1
ATOM 679 C C . GLU A 1 86 ? 24.915 39.820 -22.869 1.00 42.44 86 GLU A C 1
ATOM 681 O O . GLU A 1 86 ? 24.693 40.834 -22.202 1.00 42.44 86 GLU A O 1
ATOM 686 N N . GLU A 1 87 ? 26.003 39.071 -22.665 1.00 46.12 87 GLU A N 1
ATOM 687 C CA . GLU A 1 87 ? 27.181 39.585 -21.962 1.00 46.12 87 GLU A CA 1
ATOM 688 C C . GLU A 1 87 ? 27.874 40.603 -22.875 1.00 46.12 87 GLU A C 1
ATOM 690 O O . GLU A 1 87 ? 28.365 40.263 -23.950 1.00 46.12 87 GLU A O 1
ATOM 695 N N . GLY A 1 88 ? 27.884 41.870 -22.454 1.00 47.47 88 GLY A N 1
ATOM 696 C CA . GLY A 1 88 ? 28.604 42.934 -23.145 1.00 47.47 88 GLY A CA 1
ATOM 697 C C . GLY A 1 88 ? 30.109 42.670 -23.151 1.00 47.47 88 GLY A C 1
ATOM 698 O O . GLY A 1 88 ? 30.718 42.453 -22.104 1.00 47.47 88 GLY A O 1
ATOM 699 N N . GLU A 1 89 ? 30.704 42.712 -24.338 1.00 43.44 89 GLU A N 1
ATOM 700 C CA . GLU A 1 89 ? 32.142 42.575 -24.550 1.00 43.44 89 GLU A CA 1
ATOM 701 C C . GLU A 1 89 ? 32.881 43.789 -23.953 1.00 43.44 89 GLU A C 1
ATOM 703 O O . GLU A 1 89 ? 32.618 44.943 -24.306 1.00 43.44 89 GLU A O 1
ATOM 708 N N . VAL A 1 90 ? 33.801 43.541 -23.016 1.00 50.28 90 VAL A N 1
ATOM 709 C CA . VAL A 1 90 ? 34.748 44.552 -22.533 1.00 50.28 90 VAL A CA 1
ATOM 710 C C . VAL A 1 90 ? 35.830 44.746 -23.593 1.00 50.28 90 VAL A C 1
ATOM 712 O O . VAL A 1 90 ? 36.602 43.838 -23.878 1.00 50.28 90 VAL A O 1
ATOM 715 N N . VAL A 1 91 ? 35.878 45.928 -24.206 1.00 47.88 91 VAL A N 1
ATOM 716 C CA . VAL A 1 91 ? 36.927 46.268 -25.172 1.00 47.88 91 VAL A CA 1
ATOM 717 C C . VAL A 1 91 ? 38.101 46.883 -24.415 1.00 47.88 91 VAL A C 1
ATOM 719 O O . VAL A 1 91 ? 38.002 48.004 -23.911 1.00 47.88 91 VAL A O 1
ATOM 722 N N . ASP A 1 92 ? 39.212 46.154 -24.336 1.00 40.88 92 ASP A N 1
ATOM 723 C CA . ASP A 1 92 ? 40.489 46.679 -23.855 1.00 40.88 92 ASP A CA 1
ATOM 724 C C . ASP A 1 92 ? 41.011 47.729 -24.850 1.00 40.88 92 ASP A C 1
ATOM 726 O O . ASP A 1 92 ? 41.411 47.412 -25.972 1.00 40.88 92 ASP A O 1
ATOM 730 N N . VAL A 1 93 ? 40.993 49.006 -24.461 1.00 51.47 93 VAL A N 1
ATOM 731 C CA . VAL A 1 93 ? 41.603 50.081 -25.256 1.00 51.47 93 VAL A CA 1
ATOM 732 C C . VAL A 1 93 ? 43.078 50.189 -24.872 1.00 51.47 93 VAL A C 1
ATOM 734 O O . VAL A 1 93 ? 43.442 50.890 -23.928 1.00 51.47 93 VAL A O 1
ATOM 737 N N . GLU A 1 94 ? 43.941 49.492 -25.612 1.00 41.06 94 GLU A N 1
ATOM 738 C CA . GLU A 1 94 ? 45.382 49.754 -25.599 1.00 41.06 94 GLU A CA 1
ATOM 739 C C . GLU A 1 94 ? 45.719 50.999 -26.443 1.00 41.06 94 GLU A C 1
ATOM 741 O O . GLU A 1 94 ? 45.440 51.059 -27.640 1.00 41.06 94 GLU A O 1
ATOM 746 N N . GLY A 1 95 ? 46.388 51.973 -25.816 1.00 39.12 95 GLY A N 1
ATOM 747 C CA . GLY A 1 95 ? 47.082 53.090 -26.475 1.00 39.12 95 GLY A CA 1
ATOM 748 C C . GLY A 1 95 ? 46.556 54.467 -26.047 1.00 39.12 95 GLY A C 1
ATOM 749 O O . GLY A 1 95 ? 45.374 54.749 -26.157 1.00 39.12 95 GLY A O 1
ATOM 750 N N . GLY A 1 96 ? 47.355 55.411 -25.556 1.00 37.22 96 GLY A N 1
ATOM 751 C CA . GLY A 1 96 ? 48.802 55.492 -25.416 1.00 37.22 96 GLY A CA 1
ATOM 752 C C . GLY A 1 96 ? 49.158 56.732 -24.585 1.00 37.22 96 GLY A C 1
ATOM 753 O O . GLY A 1 96 ? 48.347 57.642 -24.420 1.00 37.22 96 GLY A O 1
ATOM 754 N N . VAL A 1 97 ? 50.370 56.734 -24.036 1.00 45.53 97 VAL A N 1
ATOM 755 C CA . VAL A 1 97 ? 50.938 57.831 -23.246 1.00 45.53 97 VAL A CA 1
ATOM 756 C C . VAL A 1 97 ? 51.695 58.779 -24.173 1.00 45.53 97 VAL A C 1
ATOM 758 O O . VAL A 1 97 ? 52.547 58.330 -24.940 1.00 45.53 97 VAL A O 1
ATOM 761 N N . ASN A 1 98 ? 51.399 60.074 -24.063 1.00 42.59 98 ASN A N 1
ATOM 762 C CA . ASN A 1 98 ? 52.377 61.152 -23.882 1.00 42.59 98 ASN A CA 1
ATOM 763 C C . ASN A 1 98 ? 51.716 62.269 -23.077 1.00 42.59 98 ASN A C 1
ATOM 765 O O . ASN A 1 98 ? 50.620 62.707 -23.491 1.00 42.59 98 ASN A O 1
#

Sequence (98 aa):
GYMQRRLINAMDDLKVFRDGKLSVRNTADRIIQFQYGEDGIDPTRSVHGAPVNVDVIADKVLGPKDVTTDYRKSFEREEDDSGGYEEGEVVDVEGGVN

Secondary structure (DSSP, 8-state):
-HHHHHHHHHHTT-EE--STT--EE-TT--EEESSTTTT---TTTSBTTBS--HHHHHHHHH------S-------------PPPP------------

Foldseek 3Di:
DVVVVVVCVVCVQWDFDPDPQRFIAGPVRDTPGPHVVVLNDDPVPDDVPDRDDVVVVCCVVVNDPPDDDDDPDDPPDPPDDDDDDDDDDDDDDDDDDD